Protein AF-A0A099J3U3-F1 (afdb_monomer)

Foldseek 3Di:
DVVLLLLVVLDDPPDFKDFLVRSLVSSCVVCVCCADCVHPVNHHDDSVNVQVVCVVVVFHWDADPVRGTTGGPVSSVVVCCVVVNDPCPPPPDPDDDDDDDDDDDDDDDDDDDDDDDPPDQQQAAPQPRHGAP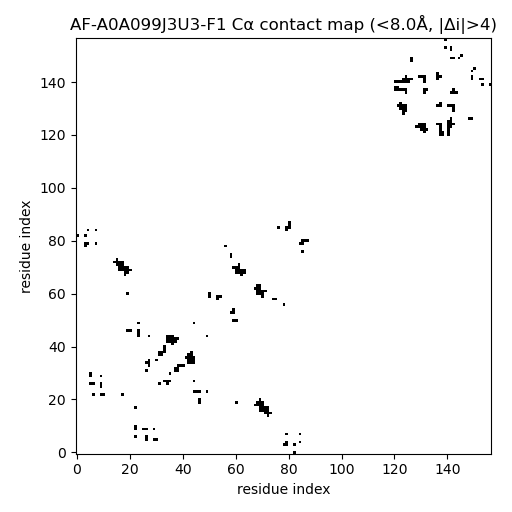DPVCSVLSHHPDPDPSRVVSSVVD

Structure (mmCIF, N/CA/C/O backbone):
data_AF-A0A099J3U3-F1
#
_entry.id   AF-A0A099J3U3-F1
#
loop_
_atom_site.group_PDB
_atom_site.id
_atom_site.type_symbol
_atom_site.label_atom_id
_atom_site.label_alt_id
_atom_site.label_comp_id
_atom_site.label_asym_id
_atom_site.label_entity_id
_atom_site.label_seq_id
_atom_site.pdbx_PDB_ins_code
_atom_site.Cartn_x
_atom_site.Cartn_y
_atom_site.Cartn_z
_atom_site.occupancy
_atom_site.B_iso_or_equiv
_atom_site.auth_seq_id
_atom_site.auth_comp_id
_atom_site.auth_asym_id
_atom_site.auth_atom_id
_atom_site.pdbx_PDB_model_num
ATOM 1 N N . MET A 1 1 ? 1.251 3.551 15.148 1.00 64.00 1 MET A N 1
ATOM 2 C CA . MET A 1 1 ? 2.113 2.668 14.327 1.00 64.00 1 MET A CA 1
ATOM 3 C C . MET A 1 1 ? 1.432 1.372 13.859 1.00 64.00 1 MET A C 1
ATOM 5 O O . MET A 1 1 ? 2.077 0.619 13.148 1.00 64.00 1 MET A O 1
ATOM 9 N N . VAL A 1 2 ? 0.143 1.121 14.145 1.00 77.00 2 VAL A N 1
ATOM 10 C CA . VAL A 1 2 ? -0.557 -0.112 13.705 1.00 77.00 2 VAL A CA 1
ATOM 11 C C . VAL A 1 2 ? -0.702 -0.200 12.177 1.00 77.00 2 VAL A C 1
ATOM 13 O O . VAL A 1 2 ? -0.433 -1.242 11.595 1.00 77.00 2 VAL A O 1
ATOM 16 N N . MET A 1 3 ? -0.990 0.925 11.505 1.00 82.75 3 MET A N 1
ATOM 17 C CA . MET A 1 3 ? -1.166 0.958 10.044 1.00 82.75 3 MET A CA 1
ATOM 18 C C . MET A 1 3 ? 0.037 0.418 9.263 1.00 82.75 3 MET A C 1
ATOM 20 O O . MET A 1 3 ? -0.150 -0.367 8.349 1.00 82.75 3 MET A O 1
ATOM 24 N N . LEU A 1 4 ? 1.265 0.828 9.596 1.00 84.56 4 LEU A N 1
ATOM 25 C CA . LEU A 1 4 ? 2.468 0.401 8.866 1.00 84.56 4 LEU A CA 1
ATOM 26 C C . LEU A 1 4 ? 2.743 -1.099 9.027 1.00 84.56 4 LEU A C 1
ATOM 28 O O . LEU A 1 4 ? 3.219 -1.719 8.077 1.00 84.56 4 LEU A O 1
ATOM 32 N N . MET A 1 5 ? 2.431 -1.668 10.196 1.00 85.62 5 MET A N 1
ATOM 33 C CA . MET A 1 5 ? 2.582 -3.102 10.456 1.00 85.62 5 MET A CA 1
ATOM 34 C C . MET A 1 5 ? 1.528 -3.922 9.715 1.00 85.62 5 MET A C 1
ATOM 36 O O . MET A 1 5 ? 1.884 -4.872 9.023 1.00 85.62 5 MET A O 1
ATOM 40 N N . ASP A 1 6 ? 0.255 -3.524 9.791 1.00 86.94 6 ASP A N 1
ATOM 41 C CA . ASP A 1 6 ? -0.813 -4.178 9.026 1.00 86.94 6 ASP A CA 1
ATOM 42 C C . ASP A 1 6 ? -0.564 -4.070 7.521 1.00 86.94 6 ASP A C 1
ATOM 44 O O . ASP A 1 6 ? -0.776 -5.028 6.785 1.00 86.94 6 ASP A O 1
ATOM 48 N N . LEU A 1 7 ? -0.044 -2.930 7.063 1.00 88.62 7 LEU A N 1
ATOM 49 C CA . LEU A 1 7 ? 0.314 -2.713 5.667 1.00 88.62 7 LEU A CA 1
ATOM 50 C C . LEU A 1 7 ? 1.473 -3.611 5.231 1.00 88.62 7 LEU A C 1
ATOM 52 O O . LEU A 1 7 ? 1.410 -4.152 4.137 1.00 88.62 7 LEU A O 1
ATOM 56 N N . TYR A 1 8 ? 2.494 -3.813 6.070 1.00 88.38 8 TYR A N 1
ATOM 57 C CA . TYR A 1 8 ? 3.559 -4.785 5.793 1.00 88.38 8 TYR A CA 1
ATOM 58 C C . TYR A 1 8 ? 3.006 -6.208 5.691 1.00 88.38 8 TYR A C 1
ATOM 60 O O . TYR A 1 8 ? 3.332 -6.940 4.765 1.00 88.38 8 TYR A O 1
ATOM 68 N N . ALA A 1 9 ? 2.122 -6.579 6.613 1.00 87.06 9 ALA A N 1
ATOM 69 C CA . ALA A 1 9 ? 1.576 -7.925 6.689 1.00 87.06 9 ALA A CA 1
ATOM 70 C C . ALA A 1 9 ? 0.482 -8.221 5.641 1.00 87.06 9 ALA A C 1
ATOM 72 O O . ALA A 1 9 ? 0.212 -9.383 5.343 1.00 87.06 9 ALA A O 1
ATOM 73 N N . ALA A 1 10 ? -0.161 -7.190 5.087 1.00 87.06 10 ALA A N 1
ATOM 74 C CA . ALA A 1 10 ? -1.118 -7.290 3.983 1.00 87.06 10 ALA A CA 1
ATOM 75 C C . ALA A 1 10 ? -0.447 -7.235 2.594 1.00 87.06 10 ALA A C 1
ATOM 77 O O . ALA A 1 10 ? -1.135 -7.361 1.575 1.00 87.06 10 ALA A O 1
ATOM 78 N N . TRP A 1 11 ? 0.873 -7.027 2.541 1.00 86.56 11 TRP A N 1
ATOM 79 C CA . TRP A 1 11 ? 1.625 -6.854 1.302 1.00 86.56 11 TRP A CA 1
ATOM 80 C C . TRP A 1 11 ? 2.436 -8.114 0.957 1.00 86.56 11 TRP A C 1
ATOM 82 O O . TRP A 1 11 ? 3.400 -8.417 1.661 1.00 86.56 11 TRP A O 1
ATOM 92 N N . PRO A 1 12 ? 2.105 -8.838 -0.127 1.00 80.38 12 PRO A N 1
ATOM 93 C CA . PRO A 1 12 ? 2.844 -10.032 -0.525 1.00 80.38 12 PRO A CA 1
ATOM 94 C C . PRO A 1 12 ? 4.224 -9.670 -1.088 1.00 80.38 12 PRO A C 1
ATOM 96 O O . PRO A 1 12 ? 4.391 -8.659 -1.769 1.00 80.38 12 PRO A O 1
ATOM 99 N N . GLU A 1 13 ? 5.229 -10.493 -0.804 1.00 78.88 13 GLU A N 1
ATOM 100 C CA . GLU A 1 13 ? 6.626 -10.219 -1.163 1.00 78.88 13 GLU A CA 1
ATOM 101 C C . GLU A 1 13 ? 6.880 -10.114 -2.676 1.00 78.88 13 GLU A C 1
ATOM 103 O O . GLU A 1 13 ? 7.698 -9.286 -3.083 1.00 78.88 13 GLU A O 1
ATOM 108 N N . ASP A 1 14 ? 6.111 -10.844 -3.487 1.00 81.44 14 ASP A N 1
ATOM 109 C CA . ASP A 1 14 ? 6.169 -10.833 -4.956 1.00 81.44 14 ASP A CA 1
ATOM 110 C C . ASP A 1 14 ? 5.511 -9.607 -5.622 1.00 81.44 14 ASP A C 1
ATOM 112 O O . ASP A 1 14 ? 5.715 -9.360 -6.813 1.00 81.44 14 ASP A O 1
ATOM 116 N N . GLU A 1 15 ? 4.714 -8.807 -4.901 1.00 84.88 15 GLU A N 1
ATOM 117 C CA . GLU A 1 15 ? 4.062 -7.631 -5.493 1.00 84.88 15 GLU A CA 1
ATOM 118 C C . GLU A 1 15 ? 4.863 -6.352 -5.243 1.00 84.88 15 GLU A C 1
ATOM 120 O O . GLU A 1 15 ? 4.968 -5.836 -4.129 1.00 84.88 15 GLU A O 1
ATOM 125 N N . HIS A 1 16 ? 5.363 -5.747 -6.318 1.00 86.81 16 HIS A N 1
ATOM 126 C CA . HIS A 1 16 ? 6.072 -4.468 -6.236 1.00 86.81 16 HIS A CA 1
ATOM 127 C C . HIS A 1 16 ? 5.141 -3.248 -6.210 1.00 86.81 16 HIS A C 1
ATOM 129 O O . HIS A 1 16 ? 5.542 -2.190 -5.722 1.00 86.81 16 HIS A O 1
ATOM 135 N N . PHE A 1 17 ? 3.911 -3.376 -6.714 1.00 88.81 17 PHE A N 1
ATOM 136 C CA . PHE A 1 17 ? 2.942 -2.284 -6.804 1.00 88.81 17 PHE A CA 1
ATOM 137 C C . PHE A 1 17 ? 1.530 -2.782 -6.514 1.00 88.81 17 PHE A C 1
ATOM 139 O O . PHE A 1 17 ? 1.078 -3.746 -7.129 1.00 88.81 17 PHE A O 1
ATOM 146 N N . VAL A 1 18 ? 0.813 -2.072 -5.643 1.00 89.81 18 VAL A N 1
ATOM 147 C CA . VAL A 1 18 ? -0.565 -2.410 -5.271 1.00 89.81 18 VAL A CA 1
ATOM 148 C C . VAL A 1 18 ? -1.464 -1.193 -5.442 1.00 89.81 18 VAL A C 1
ATOM 150 O O . VAL A 1 18 ? -1.125 -0.076 -5.041 1.00 89.81 18 VAL A O 1
ATOM 153 N N . ASN A 1 19 ? -2.631 -1.406 -6.054 1.00 91.56 19 ASN A N 1
ATOM 154 C CA . ASN A 1 19 ? -3.658 -0.377 -6.199 1.00 91.56 19 ASN A CA 1
ATOM 155 C C . ASN A 1 19 ? -4.165 0.063 -4.819 1.00 91.56 19 ASN A C 1
ATOM 157 O O . ASN A 1 19 ? -4.361 -0.762 -3.930 1.00 91.56 19 ASN A O 1
ATOM 161 N N . ALA A 1 20 ? -4.442 1.353 -4.645 1.00 89.88 20 ALA A N 1
ATOM 162 C CA . ALA A 1 20 ? -4.892 1.870 -3.358 1.00 89.88 20 ALA A CA 1
ATOM 163 C C . ALA A 1 20 ? -6.218 1.242 -2.875 1.00 89.88 20 ALA A C 1
ATOM 165 O O . ALA A 1 20 ? -6.378 1.019 -1.678 1.00 89.88 20 ALA A O 1
ATOM 166 N N . ASN A 1 21 ? -7.150 0.923 -3.784 1.00 89.44 21 ASN A N 1
ATOM 167 C CA . ASN A 1 21 ? -8.406 0.241 -3.438 1.00 89.44 21 ASN A CA 1
ATOM 168 C C . ASN A 1 21 ? -8.157 -1.188 -2.959 1.00 89.44 21 ASN A C 1
ATOM 170 O O . ASN A 1 21 ? -8.737 -1.618 -1.965 1.00 89.44 21 ASN A O 1
ATOM 174 N N . GLU A 1 22 ? -7.273 -1.902 -3.652 1.00 90.44 22 GLU A N 1
ATOM 175 C CA . GLU A 1 22 ? -6.906 -3.269 -3.287 1.00 90.44 22 GLU A CA 1
ATOM 176 C C . GLU A 1 22 ? -6.231 -3.297 -1.914 1.00 90.44 22 GLU A C 1
ATOM 178 O O . GLU A 1 22 ? -6.571 -4.114 -1.064 1.00 90.44 22 GLU A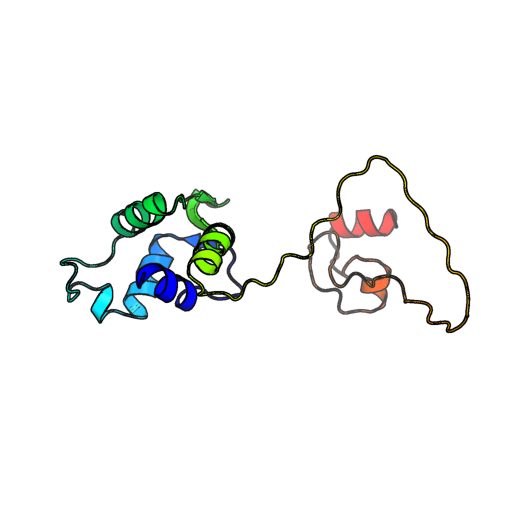 O 1
ATOM 183 N N . LEU A 1 23 ? -5.351 -2.330 -1.648 1.00 88.81 23 LEU A N 1
ATOM 184 C CA . LEU A 1 23 ? -4.667 -2.212 -0.367 1.00 88.81 23 LEU A CA 1
ATOM 185 C C . LEU A 1 23 ? -5.643 -1.989 0.796 1.00 88.81 23 LEU A C 1
ATOM 187 O O . LEU A 1 23 ? -5.527 -2.635 1.833 1.00 88.81 23 LEU A O 1
ATOM 191 N N . VAL A 1 24 ? -6.634 -1.111 0.613 1.00 89.56 24 VAL A N 1
ATOM 192 C CA . VAL A 1 24 ? -7.700 -0.892 1.604 1.00 89.56 24 VAL A CA 1
ATOM 193 C C . VAL A 1 24 ? -8.495 -2.174 1.840 1.00 89.56 24 VAL A C 1
ATOM 195 O O . VAL A 1 24 ? -8.737 -2.536 2.989 1.00 89.56 24 VAL A O 1
ATOM 198 N N . ARG A 1 25 ? -8.860 -2.887 0.770 1.00 89.19 25 ARG A N 1
ATOM 199 C CA . ARG A 1 25 ? -9.630 -4.131 0.866 1.00 89.19 25 ARG A CA 1
ATOM 200 C C . ARG A 1 25 ? -8.874 -5.206 1.648 1.00 89.19 25 ARG A C 1
ATOM 202 O O . ARG A 1 25 ? -9.450 -5.822 2.539 1.00 89.19 25 ARG A O 1
ATOM 209 N N . ARG A 1 26 ? -7.578 -5.377 1.368 1.00 90.38 26 ARG A N 1
ATOM 210 C CA . ARG A 1 26 ? -6.705 -6.328 2.074 1.00 90.38 26 ARG A CA 1
ATOM 211 C C . ARG A 1 26 ? -6.510 -5.962 3.544 1.00 90.38 26 ARG A C 1
ATOM 213 O O . ARG A 1 26 ? -6.554 -6.844 4.395 1.00 90.38 26 ARG A O 1
ATOM 220 N N . LEU A 1 27 ? -6.343 -4.674 3.857 1.00 88.88 27 LEU A N 1
ATOM 221 C CA . LEU A 1 27 ? -6.245 -4.195 5.241 1.00 88.88 27 LEU A CA 1
ATOM 222 C C . LEU A 1 27 ? -7.519 -4.502 6.038 1.00 88.88 27 LEU A C 1
ATOM 224 O O . LEU A 1 27 ? -7.429 -5.040 7.140 1.00 88.88 27 LEU A O 1
ATOM 228 N N . ILE A 1 28 ? -8.694 -4.224 5.463 1.00 88.25 28 ILE A N 1
ATOM 229 C CA . ILE A 1 28 ? -9.988 -4.535 6.088 1.00 88.25 28 ILE A CA 1
ATOM 230 C C . ILE A 1 28 ? -10.151 -6.045 6.270 1.00 88.25 28 ILE A C 1
ATOM 232 O O . ILE A 1 28 ? -10.523 -6.486 7.348 1.00 88.25 28 ILE A O 1
ATOM 236 N N . GLN A 1 29 ? -9.829 -6.849 5.255 1.00 87.06 29 GLN A N 1
ATOM 237 C CA . GLN A 1 29 ? -9.957 -8.305 5.342 1.00 87.06 29 GLN A CA 1
ATOM 238 C C . GLN A 1 29 ? -9.042 -8.913 6.413 1.00 87.06 29 GLN A C 1
ATOM 240 O O . GLN A 1 29 ? -9.411 -9.893 7.056 1.00 87.06 29 GLN A O 1
ATOM 245 N N . ARG A 1 30 ? -7.849 -8.344 6.601 1.00 86.19 30 ARG A N 1
ATOM 246 C CA . ARG A 1 30 ? -6.870 -8.840 7.567 1.00 86.19 30 ARG A CA 1
ATOM 247 C C . ARG A 1 30 ? -7.214 -8.458 9.003 1.00 86.19 30 ARG A C 1
ATOM 249 O O . ARG A 1 30 ? -7.032 -9.273 9.901 1.00 86.19 30 ARG A O 1
ATOM 256 N N . ASN A 1 31 ? -7.652 -7.223 9.222 1.00 84.25 31 ASN A N 1
ATOM 257 C CA . ASN A 1 31 ? -7.937 -6.715 10.558 1.00 84.25 31 ASN A CA 1
ATOM 258 C C . ASN A 1 31 ? -9.215 -5.857 10.541 1.00 84.25 31 ASN A C 1
ATOM 260 O O . ASN A 1 31 ? -9.146 -4.626 10.639 1.00 84.25 31 ASN A O 1
ATOM 264 N N . PRO A 1 32 ? -10.390 -6.497 10.368 1.00 83.25 32 PRO A N 1
ATOM 265 C CA . PRO A 1 32 ? -11.657 -5.784 10.235 1.00 83.25 32 PRO A CA 1
ATOM 266 C C . PRO A 1 32 ? -12.024 -5.051 11.526 1.00 83.25 32 PRO A C 1
ATOM 268 O O . PRO A 1 32 ? -12.533 -3.941 11.472 1.00 83.25 32 PRO A O 1
ATOM 271 N N . ASP A 1 33 ? -11.670 -5.593 12.689 1.00 80.75 33 ASP A N 1
ATOM 272 C CA . ASP A 1 33 ? -11.915 -4.941 13.981 1.00 80.75 33 ASP A CA 1
ATOM 273 C C . ASP A 1 33 ? -11.280 -3.538 14.053 1.00 80.75 33 ASP A C 1
ATOM 275 O O . ASP A 1 33 ? -11.854 -2.590 14.584 1.00 80.75 33 ASP A O 1
ATOM 279 N N . TYR A 1 34 ? -10.121 -3.368 13.408 1.00 79.44 34 TYR A N 1
ATOM 280 C CA . TYR A 1 34 ? -9.372 -2.114 13.410 1.00 79.44 34 TYR A CA 1
ATOM 281 C C . TYR A 1 34 ? -9.650 -1.210 12.205 1.00 79.44 34 TYR A C 1
ATOM 283 O O . TYR A 1 34 ? -9.540 0.016 12.324 1.00 79.44 34 TYR A O 1
ATOM 291 N N . TRP A 1 35 ? -9.990 -1.778 11.045 1.00 84.31 35 TRP A N 1
ATOM 292 C CA . TRP A 1 35 ? -10.116 -1.040 9.780 1.00 84.31 35 TRP A CA 1
ATOM 293 C C . TRP A 1 35 ? -11.533 -0.982 9.214 1.00 84.31 35 TRP A C 1
ATOM 295 O O . TRP A 1 35 ? -11.766 -0.190 8.301 1.00 84.31 35 TRP A O 1
ATOM 305 N N . ASP A 1 36 ? -12.468 -1.771 9.728 1.00 79.94 36 ASP A N 1
ATOM 306 C CA . ASP A 1 36 ? -13.856 -1.793 9.273 1.00 79.94 36 ASP A CA 1
ATOM 307 C C . ASP A 1 36 ? -14.732 -0.793 10.051 1.00 79.94 36 ASP A C 1
ATOM 309 O O . ASP A 1 36 ? -14.258 -0.028 10.897 1.00 79.94 36 ASP A O 1
ATOM 313 N N . THR A 1 37 ? -16.032 -0.749 9.756 1.00 73.88 37 THR A N 1
ATOM 314 C CA . THR A 1 37 ? -16.992 0.179 10.377 1.00 73.88 37 THR A CA 1
ATOM 315 C C . THR A 1 37 ? -17.101 0.051 11.895 1.00 73.88 37 THR A C 1
ATOM 317 O O . THR A 1 37 ? -17.521 1.008 12.540 1.00 73.88 37 THR A O 1
ATOM 320 N N . ALA A 1 38 ? -16.713 -1.095 12.458 1.00 66.19 38 ALA A N 1
ATOM 321 C CA . ALA A 1 38 ? -16.687 -1.345 13.900 1.00 66.19 38 ALA A CA 1
ATOM 322 C C . ALA A 1 38 ? -15.473 -0.718 14.618 1.00 66.19 38 ALA A C 1
ATOM 324 O O . ALA A 1 38 ? -15.410 -0.730 15.844 1.00 66.19 38 ALA A O 1
ATOM 325 N N . SER A 1 39 ? -14.523 -0.144 13.872 1.00 66.19 39 SER A N 1
ATOM 326 C CA . SER A 1 39 ? -13.283 0.399 14.421 1.00 66.19 39 SER A CA 1
ATOM 327 C C . SER A 1 39 ? -13.500 1.540 15.415 1.00 66.19 39 SER A C 1
ATOM 329 O O . SER A 1 39 ? -14.225 2.502 15.145 1.00 66.19 39 SER A O 1
ATOM 331 N N . ALA A 1 40 ? -12.719 1.521 16.500 1.00 64.19 40 ALA A N 1
ATOM 332 C CA . ALA A 1 40 ? -12.596 2.618 17.464 1.00 64.19 40 ALA A CA 1
ATOM 333 C C . ALA A 1 40 ? -12.166 3.958 16.827 1.00 64.19 40 ALA A C 1
ATOM 335 O O . ALA A 1 40 ? -12.338 5.019 17.423 1.00 64.19 40 ALA A O 1
ATOM 336 N N . TYR A 1 41 ? -11.636 3.937 15.599 1.00 64.88 41 TYR A N 1
ATOM 337 C CA . TYR A 1 41 ? -11.318 5.144 14.837 1.00 64.88 41 TYR A CA 1
ATOM 338 C C . TYR A 1 41 ? -12.521 5.769 14.107 1.00 64.88 41 TYR A C 1
ATOM 340 O O . TYR A 1 41 ? -12.354 6.733 13.354 1.00 64.88 41 TYR A O 1
ATOM 348 N N . GLY A 1 42 ? -13.726 5.234 14.312 1.00 62.03 42 GLY A N 1
ATOM 349 C CA . GLY A 1 42 ? -14.988 5.903 14.005 1.00 62.03 42 GLY A CA 1
ATOM 350 C C . GLY A 1 42 ? -15.438 5.859 12.544 1.00 62.03 42 GLY A C 1
ATOM 351 O O . GLY A 1 42 ? -16.411 6.532 12.214 1.00 62.03 42 GLY A O 1
ATOM 352 N N . ARG A 1 43 ? -14.748 5.121 11.658 1.00 70.88 43 ARG A N 1
ATOM 353 C CA . ARG A 1 43 ? -15.175 4.842 10.269 1.00 70.88 43 ARG A CA 1
ATOM 354 C C . ARG A 1 43 ? -14.267 3.819 9.589 1.00 70.88 43 ARG A C 1
ATOM 356 O O . ARG A 1 43 ? -13.056 3.818 9.833 1.00 70.88 43 ARG A O 1
ATOM 363 N N . ALA A 1 44 ? -14.850 3.062 8.658 1.00 80.44 44 ALA A N 1
ATOM 364 C CA . ALA A 1 44 ? -14.115 2.161 7.777 1.00 80.44 44 ALA A CA 1
ATOM 365 C C . ALA A 1 44 ? -12.970 2.886 7.053 1.00 80.44 44 ALA A C 1
ATOM 367 O O . ALA A 1 44 ? -13.057 4.073 6.705 1.00 80.44 44 ALA A O 1
ATOM 368 N N . LEU A 1 45 ? -11.872 2.169 6.839 1.00 85.56 45 LEU A N 1
ATOM 369 C CA . LEU A 1 45 ? -10.716 2.664 6.119 1.00 85.56 45 LEU A CA 1
ATOM 370 C C . LEU A 1 45 ? -11.107 2.949 4.666 1.00 85.56 45 LEU A C 1
ATOM 372 O O . LEU A 1 45 ? -11.627 2.094 3.959 1.00 85.56 45 LEU A O 1
ATOM 376 N N . THR A 1 46 ? -10.833 4.166 4.206 1.00 88.94 46 THR A N 1
ATOM 377 C CA . THR A 1 46 ? -11.043 4.567 2.812 1.00 88.94 46 THR A CA 1
ATOM 378 C C . THR A 1 46 ? -9.712 4.876 2.146 1.00 88.94 46 THR A C 1
ATOM 380 O O . THR A 1 46 ? -8.734 5.219 2.814 1.00 88.94 46 THR A O 1
ATOM 383 N N . VAL A 1 47 ? -9.685 4.845 0.810 1.00 89.31 47 VAL A N 1
ATOM 384 C CA . VAL A 1 47 ? -8.504 5.229 0.014 1.00 89.31 47 VAL A CA 1
ATOM 385 C C . VAL A 1 47 ? -8.028 6.640 0.364 1.00 89.31 47 VAL A C 1
ATOM 387 O O . VAL A 1 47 ? -6.832 6.894 0.473 1.00 89.31 47 VAL A O 1
ATOM 390 N N . GLN A 1 48 ? -8.963 7.562 0.598 1.00 89.06 48 GLN A N 1
ATOM 391 C CA . GLN A 1 48 ? -8.653 8.938 0.981 1.00 89.06 48 GLN A CA 1
ATOM 392 C C . GLN A 1 48 ? -7.994 9.005 2.361 1.00 89.06 48 GLN A C 1
ATOM 394 O O . GLN A 1 48 ? -7.005 9.715 2.541 1.00 89.06 48 GLN A O 1
ATOM 399 N N . ARG A 1 49 ? -8.525 8.259 3.338 1.00 87.31 49 ARG A N 1
ATOM 400 C CA . ARG A 1 49 ? -7.974 8.208 4.694 1.00 87.31 49 ARG A CA 1
ATOM 401 C C . ARG A 1 49 ? -6.582 7.583 4.696 1.00 87.31 49 ARG A C 1
ATOM 403 O O . ARG A 1 49 ? -5.669 8.181 5.258 1.00 87.31 49 ARG A O 1
ATOM 410 N N . LEU A 1 50 ? -6.419 6.452 4.009 1.00 87.56 50 LEU A N 1
ATOM 411 C CA . LEU A 1 50 ? -5.121 5.821 3.780 1.00 87.56 50 LEU A CA 1
ATOM 412 C C . LEU A 1 50 ? -4.143 6.834 3.171 1.00 87.56 50 LEU A C 1
ATOM 414 O O . LEU A 1 50 ? -3.079 7.074 3.731 1.00 87.56 50 LEU A O 1
ATOM 418 N N . GLY A 1 51 ? -4.535 7.504 2.085 1.00 88.81 51 GLY A N 1
ATOM 419 C CA . GLY A 1 51 ? -3.706 8.511 1.429 1.00 88.81 51 GLY A CA 1
ATOM 420 C C . GLY A 1 51 ? -3.279 9.645 2.361 1.00 88.81 51 GLY A C 1
ATOM 421 O O . GLY A 1 51 ? -2.106 10.005 2.375 1.00 88.81 51 GLY A O 1
ATOM 422 N N . ARG A 1 52 ? -4.187 10.169 3.194 1.00 87.81 52 ARG A N 1
ATOM 423 C CA . ARG A 1 52 ? -3.858 11.209 4.184 1.00 87.81 52 ARG A CA 1
ATOM 424 C C . ARG A 1 52 ? -2.829 10.728 5.204 1.00 87.81 52 ARG A C 1
ATOM 426 O O . ARG A 1 52 ? -1.898 11.474 5.496 1.00 87.81 52 ARG A O 1
ATOM 433 N N . THR A 1 53 ? -2.964 9.505 5.714 1.00 87.38 53 THR A N 1
ATOM 434 C CA . THR A 1 53 ? -1.991 8.940 6.661 1.00 87.38 53 THR A CA 1
ATOM 435 C C . THR A 1 53 ? -0.638 8.684 5.998 1.00 87.38 53 THR A C 1
ATOM 437 O O . THR A 1 53 ? 0.400 8.992 6.578 1.00 87.38 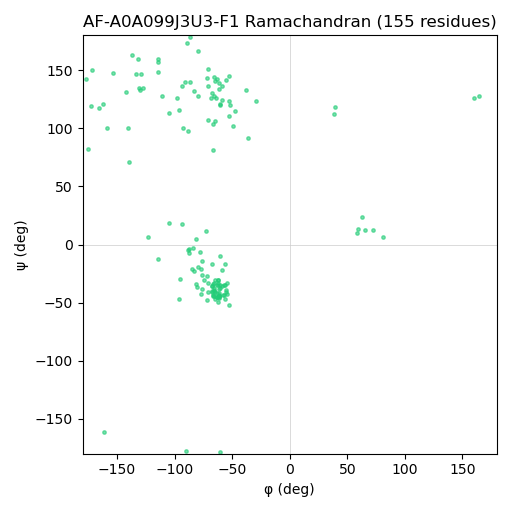53 THR A O 1
ATOM 440 N N . LEU A 1 54 ? -0.626 8.195 4.757 1.00 88.69 54 LEU A N 1
ATOM 441 C CA . LEU A 1 54 ? 0.614 7.947 4.019 1.00 88.69 54 LEU A CA 1
ATOM 442 C C . LEU A 1 54 ? 1.361 9.238 3.665 1.00 88.69 54 LEU A C 1
ATOM 444 O O . LEU A 1 54 ? 2.586 9.295 3.772 1.00 88.69 54 LEU A O 1
ATOM 448 N N . VAL A 1 55 ? 0.639 10.316 3.357 1.00 89.62 55 VAL A N 1
ATOM 449 C CA . VAL A 1 55 ? 1.247 11.631 3.113 1.00 89.62 55 VAL A CA 1
ATOM 450 C C . VAL A 1 55 ? 1.974 12.161 4.355 1.00 89.62 55 VAL A C 1
ATOM 452 O O . VAL A 1 55 ? 3.031 12.777 4.207 1.00 89.62 55 VAL A O 1
ATOM 455 N N . GLN A 1 56 ? 1.482 11.886 5.572 1.00 87.12 56 GLN A N 1
ATOM 456 C CA . GLN A 1 56 ? 2.156 12.296 6.816 1.00 87.12 56 GLN A CA 1
ATOM 457 C C . GLN A 1 56 ? 3.540 11.654 6.970 1.00 87.12 56 GLN A C 1
ATOM 459 O O . GLN A 1 56 ? 4.463 12.294 7.469 1.00 87.12 56 GLN A O 1
ATOM 464 N N . ILE A 1 57 ? 3.708 10.425 6.479 1.00 85.94 57 ILE A N 1
ATOM 465 C CA . ILE A 1 57 ? 4.997 9.716 6.454 1.00 85.94 57 ILE A CA 1
ATOM 466 C C . ILE A 1 57 ? 5.752 9.900 5.127 1.00 85.94 57 ILE A C 1
ATOM 468 O O . ILE A 1 57 ? 6.685 9.158 4.837 1.00 85.94 57 ILE A O 1
ATOM 472 N N . LYS A 1 58 ? 5.381 10.921 4.340 1.00 86.44 58 LYS A N 1
ATOM 473 C CA . LYS A 1 58 ? 5.996 11.301 3.055 1.00 86.44 58 LYS A CA 1
ATOM 474 C C . LYS A 1 58 ? 5.888 10.242 1.947 1.00 86.44 58 LYS A C 1
ATOM 476 O O . LYS A 1 58 ? 6.651 10.299 0.988 1.00 86.44 58 LYS A O 1
ATOM 481 N N . ILE A 1 59 ? 4.909 9.343 2.024 1.00 88.38 59 ILE A N 1
ATOM 482 C CA . ILE A 1 59 ? 4.599 8.380 0.962 1.00 88.38 59 ILE A CA 1
ATOM 483 C C . ILE A 1 59 ? 3.439 8.921 0.126 1.00 88.38 59 ILE A C 1
ATOM 485 O O . ILE A 1 59 ? 2.382 9.277 0.650 1.00 88.38 59 ILE A O 1
ATOM 489 N N . ARG A 1 60 ? 3.633 9.002 -1.193 1.00 88.38 60 ARG A N 1
ATOM 490 C CA . ARG A 1 60 ? 2.620 9.499 -2.134 1.00 88.38 60 ARG A CA 1
ATOM 491 C C . ARG A 1 60 ? 2.165 8.389 -3.066 1.00 88.38 60 ARG A C 1
ATOM 493 O O . ARG A 1 60 ? 2.937 7.512 -3.422 1.00 88.38 60 ARG A O 1
ATOM 500 N N . SER A 1 61 ? 0.903 8.459 -3.479 1.00 87.19 61 SER A N 1
ATOM 501 C CA . SER A 1 61 ? 0.373 7.553 -4.494 1.00 87.19 61 SER A CA 1
ATOM 502 C C . SER A 1 61 ? 0.957 7.889 -5.864 1.00 87.19 61 SER A C 1
ATOM 504 O O . SER A 1 61 ? 0.948 9.059 -6.261 1.00 87.19 61 SER A O 1
ATOM 506 N N . SER A 1 62 ? 1.352 6.871 -6.608 1.00 86.31 62 SER A N 1
ATOM 507 C CA . SER A 1 62 ? 1.840 6.954 -7.983 1.00 86.31 62 SER A CA 1
ATOM 508 C C . SER A 1 62 ? 0.865 6.249 -8.933 1.00 86.31 62 SER A C 1
ATOM 510 O O . SER A 1 62 ? 0.031 5.437 -8.519 1.00 86.31 62 SER A O 1
ATOM 512 N N . LYS A 1 63 ? 0.897 6.632 -10.212 1.00 88.94 63 LYS A N 1
ATOM 513 C CA . LYS A 1 63 ? 0.128 5.968 -11.271 1.00 88.94 63 LYS A CA 1
ATOM 514 C C . LYS A 1 63 ? 0.999 4.902 -11.927 1.00 88.94 63 LYS A C 1
ATOM 516 O O . LYS A 1 63 ? 2.166 5.167 -12.202 1.00 88.94 63 LYS A O 1
ATOM 521 N N . ASN A 1 64 ? 0.438 3.724 -12.184 1.00 84.75 64 ASN A N 1
ATOM 522 C CA . ASN A 1 64 ? 1.109 2.702 -12.988 1.00 84.75 64 ASN A CA 1
ATOM 523 C C . ASN A 1 64 ? 0.841 2.895 -14.492 1.00 84.75 64 ASN A C 1
ATOM 525 O O . ASN A 1 64 ? 0.058 3.754 -14.897 1.00 84.75 64 ASN A O 1
ATOM 529 N N . SER A 1 65 ? 1.434 2.035 -15.324 1.00 81.94 65 SER A N 1
ATOM 530 C CA . SER A 1 65 ? 1.260 2.027 -16.787 1.00 81.94 65 SER A CA 1
ATOM 531 C C . SER A 1 65 ? -0.183 1.790 -17.259 1.00 81.94 65 SER A C 1
ATOM 533 O O . SER A 1 65 ? -0.466 1.932 -18.442 1.00 81.94 65 SER A O 1
ATOM 535 N N . ARG A 1 66 ? -1.100 1.415 -16.356 1.00 81.44 66 ARG A N 1
ATOM 536 C CA . ARG A 1 66 ? -2.537 1.217 -16.612 1.00 81.44 66 ARG A CA 1
ATOM 537 C C . ARG A 1 66 ? -3.395 2.365 -16.053 1.00 81.44 66 ARG A C 1
ATOM 539 O O . ARG A 1 66 ? -4.582 2.173 -15.815 1.00 81.44 66 ARG A O 1
ATOM 546 N N . ASP A 1 67 ? -2.784 3.518 -15.774 1.00 83.94 67 ASP A N 1
ATOM 547 C CA . ASP A 1 67 ? -3.385 4.711 -15.149 1.00 83.94 67 ASP A CA 1
ATOM 548 C C . ASP A 1 67 ? -3.989 4.489 -13.747 1.00 83.94 67 ASP A C 1
ATOM 550 O O . ASP A 1 67 ? -4.687 5.340 -13.193 1.00 83.94 67 ASP A O 1
ATOM 554 N N . GLN A 1 68 ? -3.686 3.361 -13.106 1.00 86.50 68 GLN A N 1
ATOM 555 C CA . GLN A 1 68 ? -4.223 3.046 -11.790 1.00 86.50 68 GLN A CA 1
ATOM 556 C C . GLN A 1 68 ? -3.398 3.711 -10.693 1.00 86.50 68 GLN A C 1
ATOM 558 O O . GLN A 1 68 ? -2.172 3.599 -10.670 1.00 86.50 68 GLN A O 1
ATOM 563 N N . ARG A 1 69 ? -4.079 4.365 -9.745 1.00 88.12 69 ARG A N 1
ATOM 564 C CA . ARG A 1 69 ? -3.441 4.953 -8.561 1.00 88.12 69 ARG A CA 1
ATOM 565 C C . ARG A 1 69 ? -3.172 3.886 -7.504 1.00 88.12 69 ARG A C 1
ATOM 567 O O . ARG A 1 69 ? -4.077 3.166 -7.080 1.00 88.12 69 ARG A O 1
ATOM 574 N N . GLY A 1 70 ? -1.934 3.830 -7.045 1.00 91.06 70 GLY A N 1
ATOM 575 C CA . GLY A 1 70 ? -1.485 2.869 -6.052 1.00 91.06 70 GLY A CA 1
ATOM 576 C C . GLY A 1 70 ? -0.192 3.311 -5.398 1.00 91.06 70 GLY A C 1
ATOM 577 O O . GLY A 1 70 ? 0.164 4.490 -5.441 1.00 91.06 70 GLY A O 1
ATOM 578 N N . TYR A 1 71 ? 0.483 2.358 -4.778 1.00 91.38 71 TYR A N 1
ATOM 579 C CA . TYR A 1 71 ? 1.728 2.600 -4.072 1.00 91.38 71 TYR A CA 1
ATOM 580 C C . TYR A 1 71 ? 2.751 1.537 -4.450 1.00 91.38 71 TYR A C 1
ATOM 582 O O . TYR A 1 71 ? 2.389 0.381 -4.694 1.00 91.38 71 TYR A O 1
ATOM 590 N N . ALA A 1 72 ? 4.025 1.924 -4.491 1.00 89.69 72 ALA A N 1
ATOM 591 C CA . ALA A 1 72 ? 5.109 0.978 -4.684 1.00 89.69 72 ALA A CA 1
ATOM 592 C C . ALA A 1 72 ? 5.604 0.475 -3.329 1.00 89.69 72 ALA A C 1
ATOM 594 O O . ALA A 1 72 ? 5.778 1.247 -2.386 1.00 89.69 72 ALA A O 1
ATOM 595 N N . ARG A 1 73 ? 5.910 -0.820 -3.247 1.00 88.12 73 ARG A N 1
ATOM 596 C CA . ARG A 1 73 ? 6.483 -1.439 -2.044 1.00 88.12 73 ARG A CA 1
ATOM 597 C C . ARG A 1 73 ? 7.782 -0.743 -1.619 1.00 88.12 73 ARG A C 1
ATOM 599 O O . ARG A 1 73 ? 8.045 -0.580 -0.430 1.00 88.12 73 ARG A O 1
ATOM 606 N N . ALA A 1 74 ? 8.561 -0.284 -2.599 1.00 86.75 74 ALA A N 1
ATOM 607 C CA . ALA A 1 74 ? 9.812 0.438 -2.394 1.00 86.75 74 ALA A CA 1
ATOM 608 C C . ALA A 1 74 ? 9.643 1.730 -1.573 1.00 86.75 74 ALA A C 1
ATOM 610 O O . ALA A 1 74 ? 10.498 2.024 -0.738 1.00 86.75 74 ALA A O 1
ATOM 611 N N . ASP A 1 75 ? 8.527 2.451 -1.739 1.00 87.94 75 ASP A N 1
ATOM 612 C CA . ASP A 1 75 ? 8.254 3.687 -0.992 1.00 87.94 75 ASP A CA 1
ATOM 613 C C . ASP A 1 75 ? 8.094 3.415 0.514 1.00 87.94 75 ASP A C 1
ATOM 615 O O . ASP A 1 75 ? 8.462 4.242 1.350 1.00 87.94 75 ASP A O 1
ATOM 619 N N . PHE A 1 76 ? 7.598 2.226 0.875 1.00 87.69 76 PHE A N 1
ATOM 620 C CA . PHE A 1 76 ? 7.387 1.824 2.265 1.00 87.69 76 PHE A CA 1
ATOM 621 C C . PHE A 1 76 ? 8.628 1.245 2.935 1.00 87.69 76 PHE A C 1
ATOM 623 O O . PHE A 1 76 ? 8.708 1.291 4.160 1.00 87.69 76 PHE A O 1
ATOM 630 N N . LEU A 1 77 ? 9.619 0.751 2.181 1.00 85.94 77 LEU A N 1
ATOM 631 C CA . LEU A 1 77 ? 10.831 0.142 2.750 1.00 85.94 77 LEU A CA 1
ATOM 632 C C . LEU A 1 77 ? 11.528 1.075 3.741 1.00 85.94 77 LEU A C 1
ATOM 634 O O . LEU A 1 77 ? 11.938 0.645 4.819 1.00 85.94 77 LEU A O 1
ATOM 638 N N . LYS A 1 78 ? 11.625 2.365 3.404 1.00 84.88 78 LYS A N 1
ATOM 639 C CA . LYS A 1 78 ? 12.221 3.365 4.293 1.00 84.88 78 LYS A CA 1
ATOM 640 C C . LYS A 1 78 ? 11.433 3.490 5.597 1.00 84.88 78 LYS A C 1
ATOM 642 O O . LYS A 1 78 ? 12.025 3.415 6.671 1.00 84.88 78 LYS A O 1
ATOM 647 N N . SER A 1 79 ? 10.113 3.640 5.513 1.00 86.31 79 SER A N 1
ATOM 648 C CA . SER A 1 79 ? 9.245 3.789 6.686 1.00 86.31 79 SER A CA 1
ATOM 649 C C . SER A 1 79 ? 9.172 2.516 7.531 1.00 86.31 79 SER A C 1
ATOM 651 O O . SER A 1 79 ? 9.153 2.602 8.757 1.00 86.31 79 SER A O 1
ATOM 653 N N . TRP A 1 80 ? 9.190 1.335 6.910 1.00 87.44 80 TRP A N 1
ATOM 654 C CA . TRP A 1 80 ? 9.216 0.048 7.603 1.00 87.44 80 TRP A CA 1
ATOM 655 C C . TRP A 1 80 ? 10.534 -0.191 8.341 1.00 87.44 80 TRP A C 1
ATOM 657 O O . TRP A 1 80 ? 10.503 -0.624 9.492 1.00 87.44 80 TRP A O 1
ATOM 667 N N . ARG A 1 81 ? 11.676 0.167 7.739 1.00 85.25 81 ARG A N 1
ATOM 668 C CA . ARG A 1 81 ? 12.988 0.136 8.411 1.00 85.25 81 ARG A CA 1
ATOM 669 C C . ARG A 1 81 ? 13.041 1.105 9.591 1.00 85.25 81 ARG A C 1
ATOM 671 O O . ARG A 1 81 ? 13.472 0.726 10.671 1.00 85.25 81 ARG A O 1
ATOM 678 N N . GLN A 1 82 ? 12.558 2.336 9.408 1.00 82.38 82 GLN A N 1
ATOM 679 C CA . GLN A 1 82 ? 12.487 3.334 10.486 1.00 82.38 82 GLN A CA 1
ATOM 680 C C . GLN A 1 82 ? 11.567 2.903 11.633 1.00 82.38 82 GLN A C 1
ATOM 682 O O . GLN A 1 82 ? 11.802 3.262 12.779 1.00 82.38 82 GLN A O 1
ATOM 687 N N . SER A 1 83 ? 10.530 2.128 11.320 1.00 79.31 83 SER A N 1
ATOM 688 C CA . SER A 1 83 ? 9.586 1.595 12.302 1.00 79.31 83 SER A CA 1
ATOM 689 C C . SER A 1 83 ? 10.074 0.307 12.981 1.00 79.31 83 SER A C 1
ATOM 691 O O . SER A 1 83 ? 9.360 -0.210 13.832 1.00 79.31 83 SER A O 1
ATOM 693 N N . GLY A 1 84 ? 11.236 -0.237 12.592 1.00 80.19 84 GLY A N 1
ATOM 694 C CA . GLY A 1 84 ? 11.769 -1.501 13.117 1.00 80.19 84 GLY A CA 1
ATOM 695 C C . GLY A 1 84 ? 11.035 -2.760 12.635 1.00 80.19 84 GLY A C 1
ATOM 696 O O . GLY A 1 84 ? 11.243 -3.833 13.186 1.00 80.19 84 GLY A O 1
ATOM 697 N N . ILE A 1 85 ? 10.174 -2.641 11.616 1.00 80.25 85 ILE A N 1
ATOM 698 C CA . ILE A 1 85 ? 9.338 -3.736 11.089 1.00 80.25 85 ILE A CA 1
ATOM 699 C C . ILE A 1 85 ? 10.167 -4.688 10.225 1.00 80.25 85 ILE A C 1
ATOM 701 O O . ILE A 1 85 ? 9.977 -5.899 10.253 1.00 80.25 85 ILE A O 1
ATOM 705 N N . ILE A 1 86 ? 11.091 -4.121 9.449 1.00 74.31 86 ILE A N 1
ATOM 706 C CA . ILE A 1 86 ? 12.059 -4.869 8.650 1.00 74.31 86 ILE A CA 1
ATOM 707 C C . ILE A 1 86 ? 13.424 -4.635 9.298 1.00 74.31 86 ILE A C 1
ATOM 709 O O . ILE A 1 86 ? 13.784 -3.464 9.484 1.00 74.31 86 ILE A O 1
ATOM 713 N N . PRO A 1 87 ? 14.193 -5.692 9.624 1.00 59.38 87 PRO A N 1
ATOM 714 C CA . PRO A 1 87 ? 15.558 -5.520 10.099 1.00 59.38 87 PRO A CA 1
ATOM 715 C C . PRO A 1 87 ? 16.348 -4.697 9.078 1.00 59.38 87 PRO A C 1
ATOM 717 O O . PRO A 1 87 ? 16.154 -4.831 7.866 1.00 59.38 87 PRO A O 1
ATOM 720 N N . ARG A 1 88 ? 17.218 -3.801 9.555 1.00 49.34 88 ARG A N 1
ATOM 721 C CA . ARG A 1 88 ? 18.108 -3.010 8.696 1.00 49.34 88 ARG A CA 1
ATOM 722 C C . ARG A 1 88 ? 19.115 -3.962 8.049 1.00 49.34 88 ARG A C 1
ATOM 724 O O . ARG A 1 88 ? 20.230 -4.098 8.523 1.00 49.34 88 ARG A O 1
ATOM 731 N N . ILE A 1 89 ? 18.709 -4.632 6.977 1.00 51.25 89 ILE A N 1
ATOM 732 C CA . ILE A 1 89 ? 19.646 -5.233 6.039 1.00 51.25 89 ILE A CA 1
ATOM 733 C C . ILE A 1 89 ? 20.257 -4.030 5.336 1.00 51.25 89 ILE A C 1
ATOM 735 O O . ILE A 1 89 ? 19.556 -3.297 4.625 1.00 51.25 89 ILE A O 1
ATOM 739 N N . GLU A 1 90 ? 21.514 -3.741 5.657 1.00 45.22 90 GLU A N 1
ATOM 740 C CA . GLU A 1 90 ? 22.267 -2.722 4.942 1.00 45.22 90 GLU A CA 1
ATOM 741 C C . GLU A 1 90 ? 22.181 -3.070 3.452 1.00 45.22 90 GLU A C 1
ATOM 743 O O . GLU A 1 90 ? 22.445 -4.215 3.076 1.00 45.22 90 GLU A O 1
ATOM 748 N N . PRO A 1 91 ? 21.695 -2.153 2.598 1.00 46.50 91 PRO A N 1
ATOM 749 C CA . PRO A 1 91 ? 21.825 -2.369 1.174 1.00 46.50 91 PRO A CA 1
ATOM 750 C C . PRO A 1 91 ? 23.322 -2.491 0.907 1.00 46.50 91 PRO A C 1
ATOM 752 O O . PRO A 1 91 ? 24.067 -1.590 1.281 1.00 46.50 91 PRO A O 1
ATOM 755 N N . VAL A 1 92 ? 23.750 -3.596 0.293 1.00 44.91 92 VAL A N 1
ATOM 756 C CA . VAL A 1 92 ? 25.039 -3.624 -0.399 1.00 44.91 92 VAL A CA 1
ATOM 757 C C . VAL A 1 92 ? 25.074 -2.367 -1.265 1.00 44.91 92 VAL A C 1
ATOM 759 O O . VAL A 1 92 ? 24.179 -2.148 -2.088 1.00 44.91 92 VAL A O 1
ATOM 762 N N . GLU A 1 93 ? 25.990 -1.458 -0.944 1.00 41.88 93 GLU A N 1
ATOM 763 C CA . GLU A 1 93 ? 26.031 -0.156 -1.590 1.00 41.88 93 GLU A CA 1
ATOM 764 C C . GLU A 1 93 ? 26.208 -0.358 -3.100 1.00 41.88 93 GLU A C 1
ATOM 766 O O . GLU A 1 93 ? 27.004 -1.206 -3.515 1.00 41.88 93 GLU A O 1
ATOM 771 N N . PRO A 1 94 ? 25.479 0.380 -3.952 1.00 45.25 94 PRO A N 1
ATOM 772 C CA . PRO A 1 94 ? 25.811 0.417 -5.362 1.00 45.25 94 PRO A CA 1
ATOM 773 C C . PRO A 1 94 ? 27.188 1.076 -5.490 1.00 45.25 94 PRO A C 1
ATOM 775 O O . PRO A 1 94 ? 27.323 2.282 -5.298 1.00 45.25 94 PRO A O 1
ATOM 778 N N . SER A 1 95 ? 28.216 0.278 -5.790 1.00 47.59 95 SER A N 1
ATOM 779 C CA . SER A 1 95 ? 29.537 0.778 -6.168 1.00 47.59 95 SER A CA 1
ATOM 780 C C . SER A 1 95 ? 29.392 1.777 -7.313 1.00 47.59 95 SER A C 1
ATOM 782 O O . SER A 1 95 ? 29.043 1.410 -8.434 1.00 47.59 95 SER A O 1
ATOM 784 N N . GLY A 1 96 ? 29.654 3.048 -7.021 1.00 39.19 96 GLY A N 1
ATOM 785 C CA . GLY A 1 96 ? 29.600 4.116 -8.006 1.00 39.19 96 GLY A CA 1
ATOM 786 C C . GLY A 1 96 ? 30.064 5.450 -7.440 1.00 39.19 96 GLY A C 1
ATOM 787 O O . GLY A 1 96 ? 29.236 6.256 -7.034 1.00 39.19 96 GLY A O 1
ATOM 788 N N . SER A 1 97 ? 31.385 5.649 -7.400 1.00 41.88 97 SER A N 1
ATOM 789 C CA . SER A 1 97 ? 32.093 6.821 -7.954 1.00 41.88 97 SER A CA 1
ATOM 790 C C . SER A 1 97 ? 33.513 6.906 -7.395 1.00 41.88 97 SER A C 1
ATOM 792 O O . SER A 1 97 ? 33.716 6.878 -6.184 1.00 41.88 97 SER A O 1
ATOM 794 N N . GLY A 1 98 ? 34.494 7.019 -8.294 1.00 46.53 98 GLY A N 1
ATOM 795 C CA . GLY A 1 98 ? 35.859 7.411 -7.945 1.00 46.53 98 GLY A CA 1
ATOM 796 C C . GLY A 1 98 ? 35.933 8.889 -7.550 1.00 46.53 98 GLY A C 1
ATOM 797 O O . GLY A 1 98 ? 35.101 9.681 -7.977 1.00 46.53 98 GLY A O 1
ATOM 798 N N . GLU A 1 99 ? 36.875 9.263 -6.685 1.00 38.88 99 GLU A N 1
ATOM 799 C CA . GLU A 1 99 ? 38.202 9.782 -7.056 1.00 38.88 99 GLU A CA 1
ATOM 800 C C . GLU A 1 99 ? 39.049 10.049 -5.787 1.00 38.88 99 GLU A C 1
ATOM 802 O O . GLU A 1 99 ? 38.530 10.471 -4.760 1.00 38.88 99 GLU A O 1
ATOM 807 N N . ALA A 1 100 ? 40.349 9.749 -5.901 1.00 45.50 100 ALA A N 1
ATOM 808 C CA . ALA A 1 100 ? 41.533 10.205 -5.151 1.00 45.50 100 ALA A CA 1
ATOM 809 C C . ALA A 1 100 ? 41.503 10.430 -3.613 1.00 45.50 100 ALA A C 1
ATOM 811 O O . ALA A 1 100 ? 40.985 11.424 -3.118 1.00 45.50 100 ALA A O 1
ATOM 812 N N . SER A 1 101 ? 42.318 9.673 -2.861 1.00 42.22 101 SER A N 1
ATOM 813 C CA . SER A 1 101 ? 43.730 10.032 -2.574 1.00 42.22 101 SER A CA 1
ATOM 814 C C . SER A 1 101 ? 44.292 9.306 -1.332 1.00 42.22 101 SER A C 1
ATOM 816 O O . SER A 1 101 ? 43.733 9.389 -0.245 1.00 42.22 101 SER A O 1
ATOM 818 N N . ALA A 1 102 ? 45.430 8.632 -1.543 1.00 44.34 102 ALA A N 1
ATOM 819 C CA . ALA A 1 102 ? 46.509 8.253 -0.618 1.00 44.34 102 ALA A CA 1
ATOM 820 C C . ALA A 1 102 ? 46.179 7.808 0.827 1.00 44.34 102 ALA A C 1
ATOM 822 O O . ALA A 1 102 ? 45.928 8.629 1.705 1.00 44.34 102 ALA A O 1
ATOM 823 N N . ASN A 1 103 ? 46.426 6.527 1.128 1.00 39.19 103 ASN A N 1
ATOM 824 C CA . ASN A 1 103 ? 47.605 6.121 1.915 1.00 39.19 103 ASN A CA 1
ATOM 825 C C . ASN A 1 103 ? 47.746 4.588 1.953 1.00 39.19 103 ASN A C 1
ATOM 827 O O . ASN A 1 103 ? 46.884 3.873 2.457 1.00 39.19 103 ASN A O 1
ATOM 831 N N . THR A 1 104 ? 48.871 4.112 1.428 1.00 49.19 104 THR A N 1
ATOM 832 C CA . THR A 1 104 ? 49.401 2.751 1.587 1.00 49.19 104 THR A CA 1
ATOM 833 C C . THR A 1 104 ? 49.769 2.513 3.058 1.00 49.19 104 THR A C 1
ATOM 835 O O . THR A 1 104 ? 50.346 3.399 3.689 1.00 49.19 104 THR A O 1
ATOM 838 N N . PRO A 1 105 ? 49.512 1.315 3.607 1.00 45.81 105 PRO A N 1
ATOM 839 C CA . PRO A 1 105 ? 50.662 0.469 3.908 1.00 45.81 105 PRO A CA 1
ATOM 840 C C . PRO A 1 105 ? 50.525 -0.963 3.377 1.00 45.81 105 PRO A C 1
ATOM 842 O O . PRO A 1 105 ? 49.521 -1.647 3.544 1.00 45.81 105 PRO A O 1
ATOM 845 N N . VAL A 1 106 ? 51.630 -1.359 2.750 1.00 52.22 106 VAL A N 1
ATOM 846 C CA . VAL A 1 106 ? 52.129 -2.696 2.426 1.00 52.22 106 VAL A CA 1
ATOM 847 C C . VAL A 1 106 ? 51.848 -3.715 3.529 1.00 52.22 106 VAL A C 1
ATOM 849 O O . VAL A 1 106 ? 52.209 -3.452 4.669 1.00 52.22 106 VAL A O 1
ATOM 852 N N . PHE A 1 107 ? 51.333 -4.891 3.155 1.00 39.53 107 PHE A N 1
ATOM 853 C CA . PHE A 1 107 ? 51.843 -6.200 3.593 1.00 39.53 107 PHE A CA 1
ATOM 854 C C . PHE A 1 107 ? 51.386 -7.289 2.599 1.00 39.53 107 PHE A C 1
ATOM 856 O O . PHE A 1 107 ? 50.245 -7.741 2.615 1.00 39.53 107 PHE A O 1
ATOM 863 N N . GLU A 1 108 ? 52.298 -7.681 1.712 1.00 47.03 108 GLU A N 1
ATOM 864 C CA . GLU A 1 108 ? 52.336 -8.990 1.036 1.00 47.03 108 GLU A CA 1
ATOM 865 C C . GLU A 1 108 ? 53.168 -9.965 1.906 1.00 47.03 108 GLU A C 1
ATOM 867 O O . GLU A 1 108 ? 53.878 -9.489 2.801 1.00 47.03 108 GLU A O 1
ATOM 872 N N . PRO A 1 109 ? 53.263 -11.279 1.609 1.00 64.06 109 PRO A N 1
ATOM 873 C CA . PRO A 1 109 ? 52.377 -12.164 0.827 1.00 64.06 109 PRO A CA 1
ATOM 874 C C . PRO A 1 109 ? 52.176 -13.550 1.504 1.00 64.06 109 PRO A C 1
ATOM 876 O O . PRO A 1 109 ? 52.997 -13.948 2.318 1.00 64.06 109 PRO A O 1
ATOM 879 N N . VAL A 1 110 ? 51.155 -14.337 1.124 1.00 40.19 110 VAL A N 1
ATOM 880 C CA . VAL A 1 110 ? 51.279 -15.806 0.909 1.00 40.19 110 VAL A CA 1
ATOM 881 C C . VAL A 1 110 ? 50.061 -16.375 0.149 1.00 40.19 110 VAL A C 1
ATOM 883 O O . VAL A 1 110 ? 48.925 -16.329 0.613 1.00 40.19 110 VAL A O 1
ATOM 886 N N . GLU A 1 111 ? 50.353 -16.905 -1.039 1.00 48.06 111 GLU A N 1
ATOM 887 C CA . GLU A 1 111 ? 49.569 -17.775 -1.941 1.00 48.06 111 GLU A CA 1
ATOM 888 C C . GLU A 1 111 ? 49.179 -19.138 -1.311 1.00 48.06 111 GLU A C 1
ATOM 890 O O . GLU A 1 111 ? 49.660 -19.452 -0.221 1.00 48.06 111 GLU A O 1
ATOM 895 N N . PRO A 1 112 ? 48.484 -20.068 -2.011 1.00 56.00 112 PRO A N 1
ATOM 896 C CA . PRO A 1 112 ? 47.583 -19.953 -3.167 1.00 56.00 112 PRO A CA 1
ATOM 897 C C . PRO A 1 112 ? 46.265 -20.737 -2.941 1.00 56.00 112 PRO A C 1
ATOM 899 O O . PRO A 1 112 ? 46.220 -21.720 -2.205 1.00 56.00 112 PRO A O 1
ATOM 902 N N . SER A 1 113 ? 45.192 -20.420 -3.667 1.00 39.28 113 SER A N 1
ATOM 903 C CA . SER A 1 113 ? 44.305 -21.485 -4.161 1.00 39.28 113 SER A CA 1
ATOM 904 C C . SER A 1 113 ? 43.415 -21.002 -5.285 1.00 39.28 113 SER A C 1
ATOM 906 O O . SER A 1 113 ? 42.621 -20.075 -5.167 1.00 39.28 113 SER A O 1
ATOM 908 N N . GLN A 1 114 ? 43.587 -21.698 -6.393 1.00 51.19 114 GLN A N 1
ATOM 909 C CA . GLN A 1 114 ? 42.795 -21.625 -7.592 1.00 51.19 114 GLN A CA 1
ATOM 910 C C . GLN A 1 114 ? 41.350 -21.997 -7.257 1.00 51.19 114 GLN A C 1
ATOM 912 O O . GLN A 1 114 ? 41.055 -23.111 -6.833 1.00 51.19 114 GLN A O 1
ATOM 917 N N . THR A 1 115 ? 40.424 -21.089 -7.516 1.00 40.25 115 THR A N 1
ATOM 918 C CA . THR A 1 115 ? 39.108 -21.467 -8.017 1.00 40.25 115 THR A CA 1
ATOM 919 C C . THR A 1 115 ? 38.757 -20.425 -9.054 1.00 40.25 115 THR A C 1
ATOM 921 O O . THR A 1 115 ? 38.413 -19.292 -8.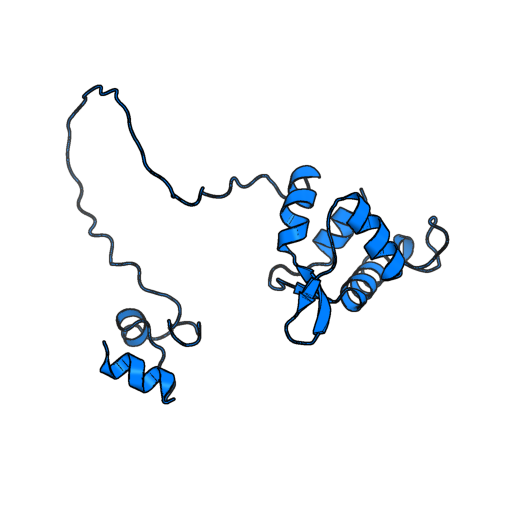745 1.00 40.25 115 THR A O 1
ATOM 924 N N . VAL A 1 116 ? 38.947 -20.817 -10.310 1.00 50.53 116 VAL A N 1
ATOM 925 C CA . VAL A 1 116 ? 38.308 -20.197 -11.464 1.00 50.53 116 VAL A CA 1
ATOM 926 C C . VAL A 1 116 ? 36.814 -20.094 -11.167 1.00 50.53 116 VAL A C 1
ATOM 928 O O . VAL A 1 116 ? 36.092 -21.087 -11.226 1.00 50.53 116 VAL A O 1
ATOM 931 N N . GLU A 1 117 ? 36.360 -18.901 -10.793 1.00 52.03 117 GLU A N 1
ATOM 932 C CA . GLU A 1 117 ? 34.940 -18.580 -10.747 1.00 52.03 117 GLU A CA 1
ATOM 933 C C . GLU A 1 117 ? 34.382 -18.741 -12.167 1.00 52.03 117 GLU A C 1
ATOM 935 O O . GLU A 1 117 ? 34.865 -18.082 -13.097 1.00 52.03 117 GLU A O 1
ATOM 940 N N . PRO A 1 118 ? 33.396 -19.625 -12.401 1.00 47.34 118 PRO A N 1
ATOM 941 C CA . PRO A 1 118 ? 32.750 -19.663 -13.693 1.00 47.34 118 PRO A CA 1
ATOM 942 C C . PRO A 1 118 ? 31.941 -18.378 -13.846 1.00 47.34 118 PRO A C 1
ATOM 944 O O . PRO A 1 118 ? 31.106 -18.038 -13.005 1.00 47.34 118 PRO A O 1
ATOM 947 N N . ALA A 1 119 ? 32.226 -17.691 -14.951 1.00 50.75 119 ALA A N 1
ATOM 948 C CA . ALA A 1 119 ? 31.513 -16.542 -15.474 1.00 50.75 119 ALA A CA 1
ATOM 949 C C . ALA A 1 119 ? 30.028 -16.581 -15.104 1.00 50.75 119 ALA A C 1
ATOM 951 O O . ALA A 1 119 ? 29.322 -17.543 -15.410 1.00 50.75 119 ALA A O 1
ATOM 952 N N . THR A 1 120 ? 29.593 -15.512 -14.443 1.00 53.03 120 THR A N 1
ATOM 953 C CA . THR A 1 120 ? 28.236 -15.201 -14.005 1.00 53.03 120 THR A CA 1
ATOM 954 C C . THR A 1 120 ? 27.203 -15.676 -15.029 1.00 53.03 120 THR A C 1
ATOM 956 O O . THR A 1 120 ? 26.870 -14.972 -15.984 1.00 53.03 120 THR A O 1
ATOM 959 N N . ALA A 1 121 ? 26.708 -16.903 -14.853 1.00 57.28 121 ALA A N 1
ATOM 960 C CA . ALA A 1 121 ? 25.717 -17.482 -15.740 1.00 57.28 121 ALA A CA 1
ATOM 961 C C . ALA A 1 121 ? 24.437 -16.670 -15.567 1.00 57.28 121 ALA A C 1
ATOM 963 O O . ALA A 1 121 ? 23.744 -16.788 -14.556 1.00 57.28 121 ALA A O 1
ATOM 964 N N . ARG A 1 122 ? 24.141 -15.803 -16.539 1.00 64.12 122 ARG A N 1
ATOM 965 C CA . ARG A 1 122 ? 22.885 -15.056 -16.570 1.00 64.12 122 ARG A CA 1
ATOM 966 C C . ARG A 1 122 ? 21.739 -16.056 -16.419 1.00 64.12 122 ARG A C 1
ATOM 968 O O . ARG A 1 122 ? 21.586 -16.974 -17.222 1.00 64.12 122 ARG A O 1
ATOM 975 N N . THR A 1 123 ? 20.947 -15.888 -15.366 1.00 81.75 123 THR A N 1
ATOM 976 C CA . THR A 1 123 ? 19.791 -16.745 -15.063 1.00 81.75 123 THR A CA 1
ATOM 977 C C . THR A 1 123 ? 18.519 -16.270 -15.762 1.00 81.75 123 THR A C 1
ATOM 979 O O . THR A 1 123 ? 17.518 -16.985 -15.758 1.00 81.75 123 THR A O 1
ATOM 982 N N . ILE A 1 124 ? 18.565 -15.102 -16.412 1.00 89.31 124 ILE A N 1
ATOM 983 C CA . ILE A 1 124 ? 17.436 -14.472 -17.100 1.00 89.31 124 ILE A CA 1
ATOM 984 C C . ILE A 1 124 ? 17.794 -14.057 -18.529 1.00 89.31 124 ILE A C 1
ATOM 986 O O . ILE A 1 124 ? 18.926 -13.674 -18.829 1.00 89.31 124 ILE A O 1
ATOM 990 N N . CYS A 1 125 ? 16.806 -14.133 -19.417 1.00 89.75 125 CYS A N 1
ATOM 991 C CA . CYS A 1 125 ? 16.919 -13.702 -20.801 1.00 89.75 125 CYS A CA 1
ATOM 992 C C . CYS A 1 125 ? 17.074 -12.185 -20.874 1.00 89.75 125 CYS A C 1
ATOM 994 O O . CYS A 1 125 ? 16.245 -11.458 -20.338 1.00 89.75 125 CYS A O 1
ATOM 996 N N . ARG A 1 126 ? 18.067 -11.698 -21.621 1.00 87.31 126 ARG A N 1
ATOM 997 C CA . ARG A 1 126 ? 18.290 -10.253 -21.790 1.00 87.31 126 ARG A CA 1
ATOM 998 C C . ARG A 1 126 ? 17.190 -9.515 -22.572 1.00 87.31 126 ARG A C 1
ATOM 1000 O O . ARG A 1 126 ? 17.125 -8.298 -22.496 1.00 87.31 126 ARG A O 1
ATOM 1007 N N . VAL A 1 127 ? 16.337 -10.242 -23.300 1.00 88.44 127 VAL A N 1
ATOM 1008 C CA . VAL A 1 127 ? 15.282 -9.674 -24.162 1.00 88.44 127 VAL A CA 1
ATOM 1009 C C . VAL A 1 127 ? 13.932 -9.614 -23.451 1.00 88.44 127 VAL A C 1
ATOM 1011 O O . VAL A 1 127 ? 13.248 -8.602 -23.494 1.00 88.44 127 VAL A O 1
ATOM 1014 N N . CYS A 1 128 ? 13.531 -10.702 -22.789 1.00 89.06 128 CYS A N 1
ATOM 1015 C CA . CYS A 1 128 ? 12.203 -10.806 -22.175 1.00 89.06 128 CYS A CA 1
ATOM 1016 C C . CYS A 1 128 ? 12.219 -11.111 -20.674 1.00 89.06 128 CYS A C 1
ATOM 1018 O O . CYS A 1 128 ? 11.168 -11.397 -20.106 1.00 89.06 128 CYS A O 1
ATOM 1020 N N . SER A 1 129 ? 13.395 -11.116 -20.042 1.00 87.88 129 SER A N 1
ATOM 1021 C CA . SER A 1 129 ? 13.590 -11.419 -18.616 1.00 87.88 129 SER A CA 1
ATOM 1022 C C . SER A 1 129 ? 13.103 -12.804 -18.170 1.00 87.88 129 SER A C 1
ATOM 1024 O O . SER A 1 129 ? 13.082 -13.097 -16.978 1.00 87.88 129 SER A O 1
ATOM 1026 N N . ALA A 1 130 ? 12.743 -13.688 -19.107 1.00 85.50 130 ALA A N 1
ATOM 1027 C CA . ALA A 1 130 ? 12.322 -15.049 -18.800 1.00 85.50 130 ALA A CA 1
ATOM 1028 C C . ALA A 1 130 ? 13.483 -15.874 -18.211 1.00 85.50 130 ALA A C 1
ATOM 1030 O O . ALA A 1 130 ? 14.623 -15.715 -18.663 1.00 85.50 130 ALA A O 1
ATOM 1031 N N . PRO A 1 131 ? 13.218 -16.785 -17.258 1.00 85.00 131 PRO A N 1
ATOM 1032 C CA . PRO A 1 131 ? 14.249 -17.638 -16.679 1.00 85.00 131 PRO A CA 1
ATOM 1033 C C . PRO A 1 131 ? 14.889 -18.543 -17.742 1.00 85.00 131 PRO A C 1
ATOM 1035 O O . PRO A 1 131 ? 14.204 -19.176 -18.550 1.00 85.00 131 PRO A O 1
ATOM 1038 N N . LEU A 1 132 ? 16.221 -18.619 -17.741 1.00 88.25 132 LEU A N 1
ATOM 1039 C CA . LEU A 1 132 ? 16.994 -19.446 -18.668 1.00 88.25 132 LEU A CA 1
ATOM 1040 C C . LEU A 1 132 ? 17.160 -20.847 -18.072 1.00 88.25 132 LEU A C 1
ATOM 1042 O O . LEU A 1 132 ? 18.014 -21.092 -17.217 1.00 88.25 132 LEU A O 1
ATOM 1046 N N . LEU A 1 133 ? 16.305 -21.773 -18.509 1.00 82.94 133 LEU A N 1
ATOM 1047 C CA . LEU A 1 133 ? 16.281 -23.148 -17.997 1.00 82.94 133 LEU A CA 1
ATOM 1048 C C . LEU A 1 133 ? 17.361 -24.040 -18.626 1.00 82.94 133 LEU A C 1
ATOM 1050 O O . LEU A 1 133 ? 17.947 -24.868 -17.933 1.00 82.94 133 LEU A O 1
ATOM 1054 N N . ALA A 1 134 ? 17.651 -23.858 -19.916 1.00 83.25 134 ALA A N 1
ATOM 1055 C CA . ALA A 1 134 ? 18.636 -24.669 -20.625 1.00 83.25 134 ALA A CA 1
ATOM 1056 C C . ALA A 1 134 ? 20.063 -24.103 -20.460 1.00 83.25 134 ALA A C 1
ATOM 1058 O O . ALA A 1 134 ? 20.242 -22.887 -20.578 1.00 83.25 134 ALA A O 1
ATOM 1059 N N . PRO A 1 135 ? 21.096 -24.951 -20.276 1.00 79.81 135 PRO A N 1
ATOM 1060 C CA . PRO A 1 135 ? 22.492 -24.510 -20.197 1.00 79.81 135 PRO A CA 1
ATOM 1061 C C . PRO A 1 135 ? 22.935 -23.702 -21.422 1.00 79.81 135 PRO A C 1
ATOM 1063 O O . PRO A 1 135 ? 23.561 -22.659 -21.274 1.00 79.81 135 PRO A O 1
ATOM 1066 N N . ALA A 1 136 ? 22.521 -24.122 -22.623 1.00 81.19 136 ALA A N 1
ATOM 1067 C CA . ALA A 1 136 ? 22.788 -23.397 -23.866 1.00 81.19 136 ALA A CA 1
ATOM 1068 C C . ALA A 1 136 ? 22.162 -21.990 -23.867 1.00 81.19 136 ALA A C 1
ATOM 1070 O O . ALA A 1 136 ? 22.777 -21.028 -24.315 1.00 81.19 136 ALA A O 1
ATOM 1071 N N . SER A 1 137 ? 20.959 -21.844 -23.306 1.00 82.12 137 SER A N 1
ATOM 1072 C CA . SER A 1 137 ? 20.299 -20.543 -23.174 1.00 82.12 137 SER A CA 1
ATOM 1073 C C . SER A 1 137 ? 20.977 -19.651 -22.132 1.00 82.12 137 SER A C 1
ATOM 1075 O O . SER A 1 137 ? 21.024 -18.443 -22.332 1.00 82.12 137 SER A O 1
ATOM 1077 N N . ARG A 1 138 ? 21.533 -20.224 -21.054 1.00 84.38 138 ARG A N 1
ATOM 1078 C CA . ARG A 1 138 ? 22.346 -19.491 -20.062 1.00 84.38 138 ARG A CA 1
ATOM 1079 C C . ARG A 1 138 ? 23.654 -18.994 -20.661 1.00 84.38 138 ARG A C 1
ATOM 1081 O O . ARG A 1 138 ? 23.991 -17.833 -20.465 1.00 84.38 138 ARG A O 1
ATOM 1088 N N . ALA A 1 139 ? 24.332 -19.846 -21.430 1.00 83.06 139 ALA A N 1
ATOM 1089 C CA . ALA A 1 139 ? 25.547 -19.481 -22.153 1.00 83.06 139 ALA A CA 1
ATOM 1090 C C . ALA A 1 139 ? 25.285 -18.354 -23.169 1.00 83.06 139 ALA A C 1
ATOM 1092 O O . ALA A 1 139 ? 26.054 -17.404 -23.239 1.00 83.06 139 ALA A O 1
ATOM 1093 N N . ALA A 1 140 ? 24.160 -18.412 -23.892 1.00 82.56 140 ALA A N 1
ATOM 1094 C CA . ALA A 1 140 ? 23.770 -17.377 -24.852 1.00 82.56 140 ALA A CA 1
ATOM 1095 C C . ALA A 1 140 ? 23.139 -16.121 -24.209 1.00 82.56 140 ALA A C 1
ATOM 1097 O O . ALA A 1 140 ? 23.028 -15.076 -24.846 1.00 82.56 140 ALA A O 1
ATOM 1098 N N . GLY A 1 141 ? 22.650 -16.205 -22.966 1.00 86.25 141 GLY A N 1
ATOM 1099 C CA . GLY A 1 141 ? 21.879 -15.137 -22.316 1.00 86.25 141 GLY A CA 1
ATOM 1100 C C . GLY A 1 141 ? 20.518 -14.834 -22.971 1.00 86.25 141 GLY A C 1
ATOM 1101 O O . GLY A 1 141 ? 19.898 -13.810 -22.662 1.00 86.25 141 GLY A O 1
ATOM 1102 N N . ILE A 1 142 ? 20.040 -15.697 -23.877 1.00 88.81 142 ILE A N 1
ATOM 1103 C CA . ILE A 1 142 ? 18.809 -15.527 -24.666 1.00 88.81 142 ILE A CA 1
ATOM 1104 C C . ILE A 1 142 ? 17.975 -16.813 -24.578 1.00 88.81 142 ILE A C 1
ATOM 1106 O O . ILE A 1 142 ? 18.495 -17.921 -24.716 1.00 88.81 142 ILE A O 1
ATOM 1110 N N . CYS A 1 143 ? 16.664 -16.686 -24.344 1.00 88.44 143 CYS A N 1
ATOM 1111 C CA . CYS A 1 143 ? 15.772 -17.842 -24.242 1.00 88.44 143 CYS A CA 1
ATOM 1112 C C . CYS A 1 143 ? 15.364 -18.400 -25.623 1.00 88.44 143 CYS A C 1
ATOM 1114 O O . CYS A 1 143 ? 15.536 -17.760 -26.663 1.00 88.44 143 CYS A O 1
ATOM 1116 N N . GLY A 1 144 ? 14.785 -19.603 -25.644 1.00 84.88 144 GLY A N 1
ATOM 1117 C CA . GLY A 1 144 ? 14.366 -20.303 -26.869 1.00 84.88 144 GLY A CA 1
ATOM 1118 C C . GLY A 1 144 ? 13.128 -19.733 -27.578 1.00 84.88 144 GLY A C 1
ATOM 1119 O O . GLY A 1 144 ? 12.580 -20.394 -28.457 1.00 84.88 144 GLY A O 1
ATOM 1120 N N . LYS A 1 145 ? 12.650 -18.536 -27.209 1.00 84.38 145 LYS A N 1
ATOM 1121 C CA . LYS A 1 145 ? 11.492 -17.904 -27.860 1.00 84.38 145 LYS A CA 1
ATOM 1122 C C . LYS A 1 145 ? 11.847 -17.557 -29.309 1.00 84.38 145 LYS A C 1
ATOM 1124 O O . LYS A 1 145 ? 12.876 -16.932 -29.551 1.00 84.38 145 LYS A O 1
ATOM 1129 N N . ARG A 1 146 ? 11.025 -17.977 -30.271 1.00 83.25 146 ARG A N 1
ATOM 1130 C CA . ARG A 1 146 ? 11.153 -17.586 -31.685 1.00 83.25 146 ARG A CA 1
ATOM 1131 C C . ARG A 1 146 ? 10.285 -16.352 -31.913 1.00 83.25 146 ARG A C 1
ATOM 1133 O O . ARG A 1 146 ? 9.065 -16.467 -31.938 1.00 83.25 146 ARG A O 1
ATOM 1140 N N . ASN A 1 147 ? 10.924 -15.187 -31.939 1.00 85.44 147 ASN A N 1
ATOM 1141 C CA . ASN A 1 147 ? 10.317 -13.866 -32.125 1.00 85.44 147 ASN A CA 1
ATOM 1142 C C . ASN A 1 147 ? 11.396 -12.964 -32.747 1.00 85.44 147 ASN A C 1
ATOM 1144 O O . ASN A 1 147 ? 12.559 -13.139 -32.377 1.00 85.44 147 ASN A O 1
ATOM 1148 N N . PRO A 1 148 ? 11.067 -11.975 -33.602 1.00 84.50 148 PRO A N 1
ATOM 1149 C CA . PRO A 1 148 ? 12.073 -11.168 -34.300 1.00 84.50 148 PRO A CA 1
ATOM 1150 C C . PRO A 1 148 ? 13.087 -10.508 -33.357 1.00 84.50 148 PRO A C 1
ATOM 1152 O O . PRO A 1 148 ? 14.260 -10.419 -33.691 1.00 84.50 148 PRO A O 1
ATOM 1155 N N . GLU A 1 149 ? 12.672 -10.133 -32.146 1.00 81.69 149 GLU A N 1
ATOM 1156 C CA . GLU A 1 149 ? 13.555 -9.574 -31.113 1.00 81.69 149 GLU A CA 1
ATOM 1157 C C . GLU A 1 149 ? 14.595 -10.585 -30.599 1.00 81.69 149 GLU A C 1
ATOM 1159 O O . GLU A 1 149 ? 15.733 -10.230 -30.320 1.00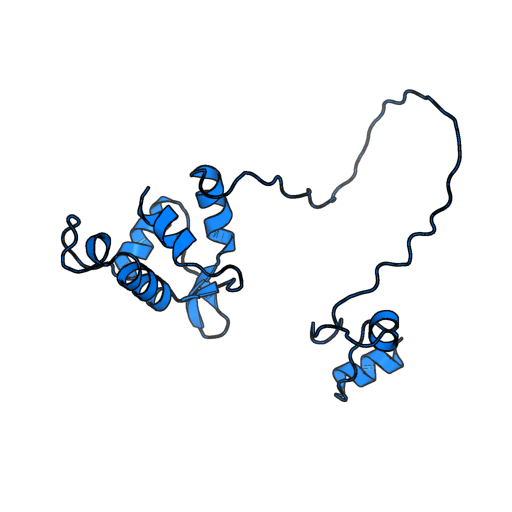 81.69 149 GLU A O 1
ATOM 1164 N N . HIS A 1 150 ? 14.216 -11.858 -30.462 1.00 84.75 150 HIS A N 1
ATOM 1165 C CA . HIS A 1 150 ? 15.122 -12.911 -29.992 1.00 84.75 150 HIS A CA 1
ATOM 1166 C C . HIS A 1 150 ? 16.010 -13.429 -31.122 1.00 84.75 150 HIS A C 1
ATOM 1168 O O . HIS A 1 150 ? 17.153 -13.803 -30.876 1.00 84.75 150 HIS A O 1
ATOM 1174 N N . ASP A 1 151 ? 15.489 -13.464 -32.347 1.00 82.62 151 ASP A N 1
ATOM 1175 C CA . ASP A 1 151 ? 16.245 -13.866 -33.528 1.00 82.62 151 ASP A CA 1
ATOM 1176 C C . ASP A 1 151 ? 17.293 -12.806 -33.911 1.00 82.62 151 ASP A C 1
ATOM 1178 O O 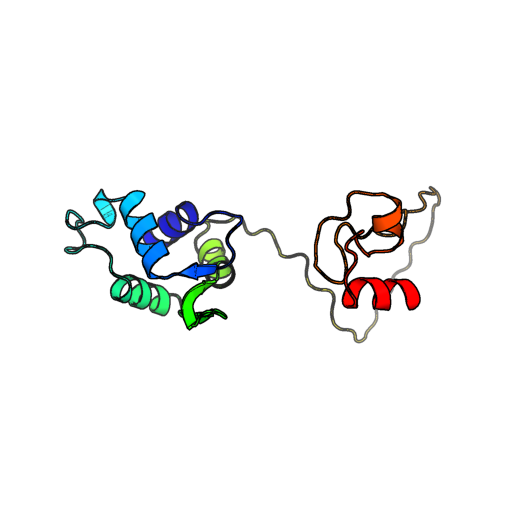. ASP A 1 151 ? 18.440 -13.173 -34.153 1.00 82.62 151 ASP A O 1
ATOM 1182 N N . ALA A 1 152 ? 16.970 -11.508 -33.835 1.00 82.06 152 ALA A N 1
ATOM 1183 C CA . ALA A 1 152 ? 17.946 -10.428 -34.024 1.00 82.06 152 ALA A CA 1
ATOM 1184 C C . ALA A 1 152 ? 19.116 -10.521 -33.027 1.00 82.06 152 ALA A C 1
ATOM 1186 O O . ALA A 1 152 ? 20.280 -10.421 -33.408 1.00 82.06 152 ALA A O 1
ATOM 1187 N N . GLU A 1 153 ? 18.812 -10.798 -31.759 1.00 80.62 153 GLU A N 1
ATOM 1188 C CA . GLU A 1 153 ? 19.816 -10.898 -30.698 1.00 80.62 153 GLU A CA 1
ATOM 1189 C C . GLU A 1 153 ? 20.687 -12.159 -30.797 1.00 80.62 153 GLU A C 1
ATOM 1191 O O . GLU A 1 153 ? 21.831 -12.131 -30.349 1.00 80.62 153 GLU A O 1
ATOM 1196 N N . ARG A 1 154 ? 20.182 -13.254 -31.389 1.00 77.19 154 ARG A N 1
ATOM 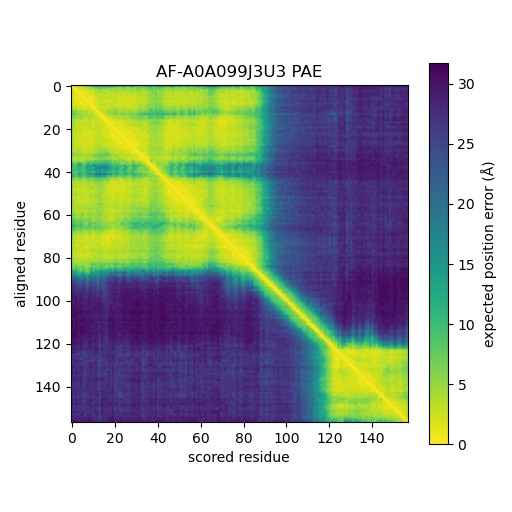1197 C CA . ARG A 1 154 ? 20.985 -14.459 -31.679 1.00 77.19 154 ARG A CA 1
ATOM 1198 C C . ARG A 1 154 ? 21.930 -14.276 -32.859 1.00 77.19 154 ARG A C 1
ATOM 1200 O O . ARG A 1 154 ? 22.959 -14.929 -32.886 1.00 77.19 154 ARG A O 1
ATOM 1207 N N . VAL A 1 155 ? 21.567 -13.446 -33.836 1.00 76.19 155 VAL A N 1
ATOM 1208 C CA . VAL A 1 155 ? 22.428 -13.149 -34.994 1.00 76.19 155 VAL A CA 1
ATOM 1209 C C . VAL A 1 155 ? 23.555 -12.180 -34.613 1.00 76.19 155 VAL A C 1
ATOM 1211 O O . VAL A 1 155 ? 24.609 -12.194 -35.239 1.00 76.19 155 VAL A O 1
ATOM 1214 N N . ALA A 1 156 ? 23.346 -11.354 -33.584 1.00 67.62 156 ALA A N 1
ATOM 1215 C CA . ALA A 1 156 ? 24.325 -10.387 -33.087 1.00 67.62 156 ALA A CA 1
ATOM 1216 C C . ALA A 1 156 ? 25.294 -10.935 -32.014 1.00 67.62 156 ALA A C 1
ATOM 1218 O O . ALA A 1 156 ? 26.172 -10.191 -31.576 1.00 67.62 156 ALA A O 1
ATOM 1219 N N . ALA A 1 157 ? 25.109 -12.179 -31.552 1.00 61.62 157 ALA A N 1
ATOM 1220 C CA . ALA A 1 157 ? 25.918 -12.842 -30.521 1.00 61.62 157 ALA A CA 1
ATOM 1221 C C . ALA A 1 157 ? 26.846 -13.895 -31.138 1.00 61.62 157 ALA A C 1
ATOM 1223 O O . ALA A 1 157 ? 27.991 -14.001 -30.650 1.00 61.62 157 ALA A O 1
#

InterPro domains:
  IPR022081 Domain of unknown function DUF3631 [PF12307] (3-81)

Solvent-accessible surface area (backbone atoms only — not comparable to full-atom values): 9967 Å² total; per-residue (Å²): 119,64,66,66,54,50,52,54,75,59,48,60,91,90,54,59,65,46,43,40,66,58,51,42,52,41,42,27,73,74,39,37,68,70,27,23,68,78,8,94,80,75,47,48,64,41,57,68,57,52,48,56,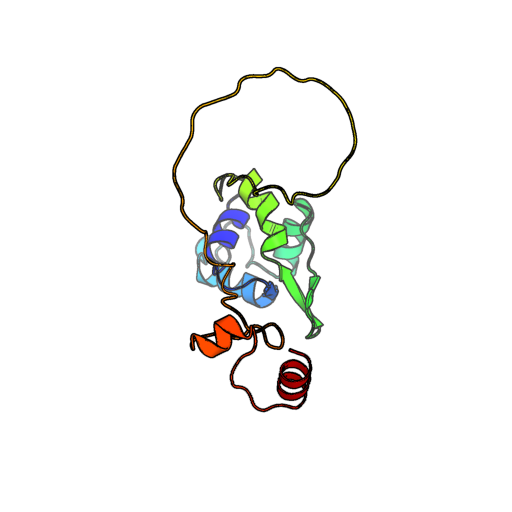59,35,46,76,76,74,39,71,78,44,67,50,101,81,74,47,57,16,40,49,51,73,66,46,50,61,57,34,39,74,68,64,76,39,79,83,70,75,71,81,73,82,89,81,79,89,80,89,83,89,83,87,81,89,83,86,86,84,88,87,81,92,69,85,75,76,74,82,67,41,56,39,12,79,84,78,62,46,74,33,83,48,71,70,25,20,76,67,29,42,55,93,62,92,44,74,74,47,52,54,54,61,75,75,107

Radius of gyration: 24.1 Å; Cα contacts (8 Å, |Δi|>4): 153; chains: 1; bounding box: 69×37×52 Å

Secondary structure (DSSP, 8-state):
-HHHHHHHHTS-TT-SEEEHHHHHHHHHHH-HHHHSTT-TTSS---HHHHHHHHHHTT---EE-TTS-EEEEHHHHHHHHHHTTSS-------------------------------------B-TTT--B--SHHHHHHT--S--SHHHHHHHH--

Sequence (157 aa):
MVMLMDLYAAWPEDEHFVNANELVRRLIQRNPDYWDTASAYGRALTVQRLGRTLVQIKIRSSKNSRDQRGYARADFLKSWRQSGIIPRIEPVEPSGSGEASANTPVFEPVEPSQTVEPATARTICRVCSAPLLAPASRAAGICGKRNPEHDAERVAA

pLDDT: mean 75.62, std 16.56, range [38.88, 91.56]

Nearest PDB structures (foldseek):
  2xfv-assembly1_B  TM=4.482E-01  e=3.077E-01  Saccharomyces cerevisiae
  5i44-assembly1_D  TM=4.437E-01  e=3.936E-01  Bacillus subtilis subsp. subtilis str. 168
  6ama-assembly1_B  TM=5.217E-01  e=1.833E+00  Streptomyces venezuelae
  6amk-assembly1_A  TM=5.411E-01  e=3.608E+00  Streptomyces venezuelae
  4gcv-assembly3_E  TM=3.295E-01  e=5.219E+00  Pseudomonas aeruginosa PAO1

Mean predicted aligned error: 18.04 Å

Organism: NCBI:txid100124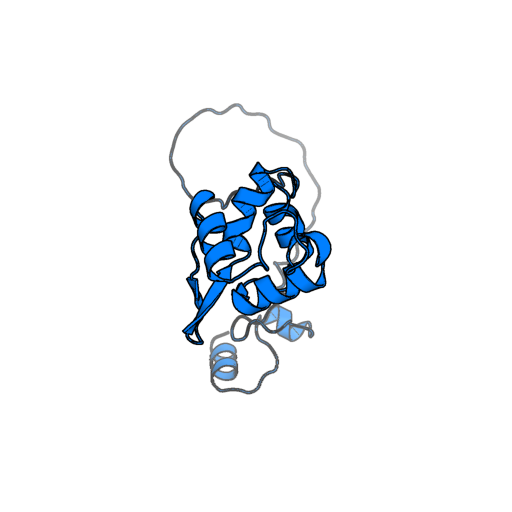0